Protein AF-A0A2J7ZR42-F1 (afdb_monomer_lite)

InterPro domains:
  IPR011992 EF-hand domain pair [SSF47473] (72-152)

Organism: NCBI:txid47790

pLDDT: mean 75.78, std 17.59, range [26.52, 91.75]

Foldseek 3Di:
DDDDDDDPDDDDDLCQLQNPPVPPLLVVVVDDPLLVVLCVVVVPGSVNLLVDDLVCCCPSSVDDPVSSVLSVLLSVLVVVVCQLDPDPRGQKDALVSLLVSCVVQVADPVLSVVLSVVVQVQWDADPVRGTIHGSSSSSVCSVVSVVSCVVRVGDD

Radius of gyration: 17.15 Å; chains: 1; bounding box: 33×47×44 Å

Sequence (156 aa):
MSVDLNVHGFLHPPISYRAFRCLPPVQEMAFDKLDLRSFKVHGISGVDLLDMTEDEMIVRLLLPRHKVRKLRALQRAVALFDRIATLPRQGRLSEMELRLFLASQGCGSLEVEKVVRLFRSLVRTDGKGLDFATFWDFVVSYDWIAQAFRIYSIAA

Structure (mmCIF, N/CA/C/O backbone):
data_AF-A0A2J7ZR42-F1
#
_entry.id   AF-A0A2J7ZR42-F1
#
loop_
_atom_site.group_PDB
_atom_site.id
_atom_site.type_symbol
_atom_site.label_atom_id
_atom_site.label_alt_id
_atom_site.label_comp_id
_atom_site.label_asym_id
_atom_site.label_entity_id
_atom_site.label_seq_id
_atom_site.pdbx_PDB_ins_code
_atom_site.Cartn_x
_atom_site.Cartn_y
_atom_site.Cartn_z
_atom_site.occupancy
_atom_site.B_iso_or_equiv
_atom_site.auth_seq_id
_atom_site.auth_comp_id
_atom_site.auth_asym_id
_atom_site.auth_atom_id
_atom_site.pdbx_PDB_model_num
ATOM 1 N N . MET A 1 1 ? -6.122 33.254 -14.356 1.00 30.81 1 MET A N 1
ATOM 2 C CA . MET A 1 1 ? -5.161 33.896 -13.438 1.00 30.81 1 MET A CA 1
ATOM 3 C C . MET A 1 1 ? -4.384 32.793 -12.748 1.00 30.81 1 MET A C 1
ATOM 5 O O . MET A 1 1 ? -4.936 32.123 -11.886 1.00 30.81 1 MET A O 1
ATOM 9 N N . SER A 1 2 ? -3.164 32.538 -13.221 1.00 31.50 2 SER A N 1
ATOM 10 C CA . SER A 1 2 ? -2.204 31.672 -12.534 1.00 31.50 2 SER A CA 1
ATOM 11 C C . SER A 1 2 ? -1.725 32.382 -11.278 1.00 31.50 2 SER A C 1
ATOM 13 O O . SER A 1 2 ? -1.377 33.559 -11.344 1.00 31.50 2 SER A O 1
ATOM 15 N N . VAL A 1 3 ? -1.709 31.670 -10.157 1.00 26.52 3 VAL A N 1
ATOM 16 C CA . VAL A 1 3 ? -1.008 32.108 -8.953 1.00 26.52 3 VAL A CA 1
ATOM 17 C C . VAL A 1 3 ? 0.050 31.056 -8.666 1.00 26.52 3 VAL A C 1
ATOM 19 O O . VAL A 1 3 ? -0.252 29.971 -8.173 1.00 26.52 3 VAL A O 1
ATOM 22 N N . ASP A 1 4 ? 1.282 31.388 -9.039 1.00 30.95 4 ASP A N 1
ATOM 23 C CA . ASP A 1 4 ? 2.484 30.763 -8.508 1.00 30.95 4 ASP A CA 1
ATOM 24 C C . ASP A 1 4 ? 2.595 31.137 -7.027 1.00 30.95 4 ASP A C 1
ATOM 26 O O . ASP A 1 4 ? 2.767 32.304 -6.677 1.00 30.95 4 ASP A O 1
ATOM 30 N N . LEU A 1 5 ? 2.497 30.141 -6.148 1.00 28.41 5 LEU A N 1
ATOM 31 C CA . LEU A 1 5 ? 2.897 30.259 -4.749 1.00 28.41 5 LEU A CA 1
ATOM 32 C C . LEU A 1 5 ? 4.019 29.262 -4.499 1.00 28.41 5 LEU A C 1
ATOM 34 O O . LEU A 1 5 ? 3.816 28.119 -4.095 1.00 28.41 5 LEU A O 1
ATOM 38 N N . ASN A 1 6 ? 5.224 29.741 -4.785 1.00 29.94 6 ASN A N 1
ATOM 39 C CA . ASN A 1 6 ? 6.462 29.139 -4.340 1.00 29.94 6 ASN A CA 1
ATOM 40 C C . ASN A 1 6 ? 6.669 29.572 -2.878 1.00 29.94 6 ASN A C 1
ATOM 42 O O . ASN A 1 6 ? 7.077 30.702 -2.614 1.00 29.94 6 ASN A O 1
ATOM 46 N N . VAL A 1 7 ? 6.330 28.700 -1.927 1.00 29.70 7 VAL A N 1
ATOM 47 C CA . VAL A 1 7 ? 6.645 28.886 -0.505 1.00 29.70 7 VAL A CA 1
ATOM 48 C C . VAL A 1 7 ? 7.526 27.723 -0.075 1.00 29.70 7 VAL A C 1
ATOM 50 O O . VAL A 1 7 ? 7.083 26.583 0.051 1.00 29.70 7 VAL A O 1
ATOM 53 N N . HIS A 1 8 ? 8.805 28.036 0.119 1.00 30.06 8 HIS A N 1
ATOM 54 C CA . HIS A 1 8 ? 9.759 27.184 0.807 1.00 30.06 8 HIS A CA 1
ATOM 55 C C . HIS A 1 8 ? 9.213 26.803 2.190 1.00 30.06 8 HIS A C 1
ATOM 57 O O . HIS A 1 8 ? 8.926 27.675 3.006 1.00 30.06 8 HIS A O 1
ATOM 63 N N . GLY A 1 9 ? 9.125 25.496 2.448 1.00 29.56 9 GLY A N 1
ATOM 64 C CA . GLY A 1 9 ? 8.911 24.942 3.783 1.00 29.56 9 GLY A CA 1
ATOM 65 C C . GLY A 1 9 ? 7.495 24.457 4.066 1.00 29.56 9 GLY A C 1
ATOM 66 O O . GLY A 1 9 ? 6.889 24.935 5.008 1.00 29.56 9 GLY A O 1
ATOM 67 N N . PHE A 1 10 ? 6.977 23.474 3.328 1.00 28.48 10 PHE A N 1
ATOM 68 C CA . PHE A 1 10 ? 5.829 22.694 3.793 1.00 28.48 10 PHE A CA 1
ATOM 69 C C . PHE A 1 10 ? 5.933 21.247 3.316 1.00 28.48 10 PHE A C 1
ATOM 71 O O . PHE A 1 10 ? 6.113 20.979 2.130 1.00 28.48 10 PHE A O 1
ATOM 78 N N . LEU A 1 11 ? 5.854 20.341 4.298 1.00 35.12 11 LEU A N 1
ATOM 79 C CA . LEU A 1 11 ? 5.153 19.057 4.254 1.00 35.12 11 LEU A CA 1
ATOM 80 C C . LEU A 1 11 ? 4.620 18.711 2.864 1.00 35.12 11 LEU A C 1
ATOM 82 O O . LEU A 1 11 ? 3.729 19.408 2.378 1.00 35.12 11 LEU A O 1
ATOM 86 N N . HIS A 1 12 ? 5.162 17.639 2.273 1.00 39.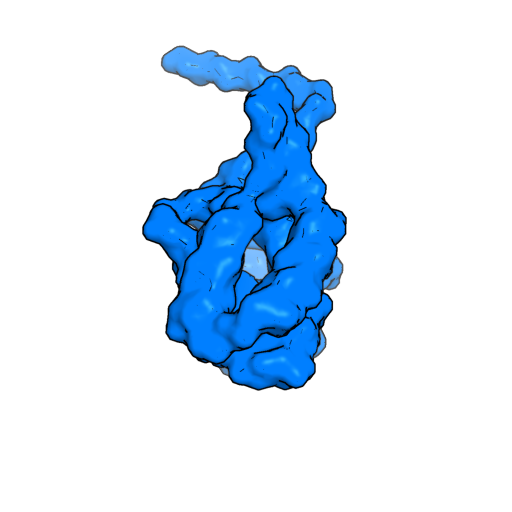12 12 HIS A N 1
ATOM 87 C CA . HIS A 1 12 ? 4.728 17.072 0.997 1.00 39.12 12 HIS A CA 1
ATOM 88 C C . HIS A 1 12 ? 3.228 17.331 0.773 1.00 39.12 12 HIS A C 1
ATOM 90 O O . HIS A 1 12 ? 2.418 16.912 1.613 1.00 39.12 12 HIS A O 1
ATOM 96 N N . PRO A 1 13 ? 2.841 18.055 -0.298 1.00 36.94 13 PRO A N 1
ATOM 97 C CA . PRO A 1 13 ? 1.432 18.291 -0.579 1.00 36.94 13 PRO A CA 1
ATOM 98 C C . PRO A 1 13 ? 0.725 16.934 -0.630 1.00 36.94 13 PRO A C 1
ATOM 100 O O . PRO A 1 13 ? 1.360 15.958 -1.031 1.00 36.94 13 PRO A O 1
ATOM 103 N N . PRO A 1 14 ? -0.552 16.824 -0.219 1.00 41.59 14 PRO A N 1
ATOM 104 C CA . PRO A 1 14 ? -1.292 15.575 -0.340 1.00 41.59 14 PRO A CA 1
ATOM 105 C C . PRO A 1 14 ? -1.318 15.194 -1.821 1.00 41.59 14 PRO A C 1
ATOM 107 O O . PRO A 1 14 ? -2.085 15.753 -2.606 1.00 41.59 14 PRO A O 1
ATOM 110 N N . ILE A 1 15 ? -0.405 14.307 -2.220 1.00 45.56 15 ILE A N 1
ATOM 111 C CA . ILE A 1 15 ? -0.253 13.884 -3.603 1.00 45.56 15 ILE A CA 1
ATOM 112 C C . ILE A 1 15 ? -1.527 13.114 -3.912 1.00 45.56 15 ILE A C 1
ATOM 114 O O . ILE A 1 15 ? -1.737 12.010 -3.417 1.00 45.56 15 ILE A O 1
ATOM 118 N N . SER A 1 16 ? -2.416 13.719 -4.699 1.00 44.69 16 SER A N 1
ATOM 119 C CA . SER A 1 16 ? -3.499 12.961 -5.308 1.00 44.69 16 SER A CA 1
ATOM 120 C C . SER A 1 16 ? -2.852 11.883 -6.169 1.00 44.69 16 SER A C 1
ATOM 122 O O . SER A 1 16 ? -2.021 12.191 -7.021 1.00 44.69 16 SER A O 1
ATOM 124 N N . TYR A 1 17 ? -3.228 10.629 -5.957 1.00 45.31 17 TYR A N 1
ATOM 125 C CA . TYR A 1 17 ? -2.691 9.467 -6.663 1.00 45.31 17 TYR A CA 1
ATOM 126 C C . TYR A 1 17 ? -2.749 9.585 -8.212 1.00 45.31 17 TYR A C 1
ATOM 128 O O .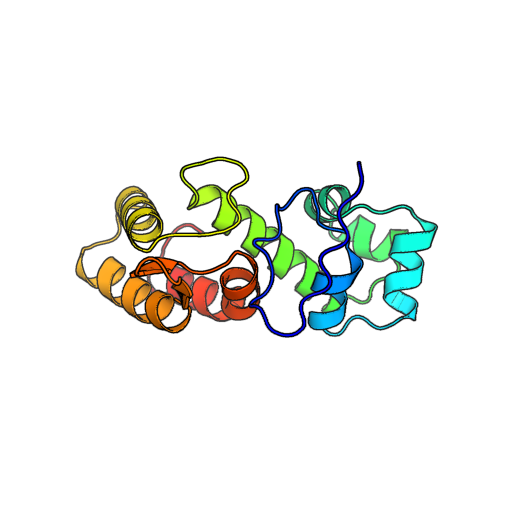 TYR A 1 17 ? -1.928 8.998 -8.904 1.00 45.31 17 TYR A O 1
ATOM 136 N N . ARG A 1 18 ? -3.641 10.413 -8.789 1.00 40.06 18 ARG A N 1
ATOM 137 C CA . ARG A 1 18 ? -3.652 10.735 -10.238 1.00 40.06 18 ARG A CA 1
ATOM 138 C C . ARG A 1 18 ? -2.588 11.744 -10.677 1.00 40.06 18 ARG A C 1
ATOM 140 O O . ARG A 1 18 ? -2.220 11.768 -11.846 1.00 40.06 18 ARG A O 1
ATOM 147 N N . ALA A 1 19 ? -2.084 12.565 -9.761 1.00 42.56 19 ALA A N 1
ATOM 148 C CA . ALA A 1 19 ? -0.939 13.442 -9.985 1.00 42.56 19 ALA A CA 1
ATOM 149 C C . ALA A 1 19 ? 0.400 12.719 -9.748 1.00 42.56 19 ALA A C 1
ATOM 151 O O . ALA A 1 19 ? 1.435 13.383 -9.653 1.00 42.56 19 ALA A O 1
ATOM 152 N N . PHE A 1 20 ? 0.404 11.376 -9.698 1.00 46.53 20 PHE A N 1
ATOM 153 C CA . PHE A 1 20 ? 1.604 10.563 -9.891 1.00 46.53 20 PHE A CA 1
ATOM 154 C C . PHE A 1 20 ? 2.198 10.858 -11.274 1.00 46.53 20 PHE A C 1
ATOM 156 O O . PHE A 1 20 ? 2.030 10.130 -12.253 1.00 46.53 20 PHE A O 1
ATOM 163 N N . ARG A 1 21 ? 2.980 11.932 -11.360 1.00 52.34 21 ARG A N 1
ATOM 164 C CA . ARG A 1 21 ? 4.154 11.886 -12.219 1.00 52.34 21 ARG A CA 1
ATOM 165 C C . ARG A 1 21 ? 5.018 10.797 -11.599 1.00 52.34 21 ARG A C 1
ATOM 167 O O . ARG A 1 21 ? 5.365 10.903 -10.434 1.00 52.34 21 ARG A O 1
ATOM 174 N N . CYS A 1 22 ? 5.343 9.747 -12.339 1.00 49.72 22 CYS A N 1
ATOM 175 C CA . CYS A 1 22 ? 6.087 8.580 -11.840 1.00 49.72 22 CYS A CA 1
ATOM 176 C C . CYS A 1 22 ? 7.450 8.940 -11.222 1.00 49.72 22 CYS A C 1
ATOM 178 O O . CYS A 1 22 ? 8.093 8.104 -10.607 1.00 49.72 22 CYS A O 1
ATOM 180 N N . LEU A 1 23 ? 7.923 10.170 -11.433 1.00 50.59 23 LEU A N 1
ATOM 181 C CA . LEU A 1 23 ? 9.297 10.576 -11.190 1.00 50.59 23 LEU A CA 1
ATOM 182 C C . LEU A 1 23 ? 9.635 10.796 -9.703 1.00 50.59 23 LEU A C 1
ATOM 184 O O . LEU A 1 23 ? 10.615 10.189 -9.279 1.00 50.59 23 LEU A O 1
ATOM 188 N N . PRO A 1 24 ? 8.886 11.577 -8.893 1.00 53.75 24 PRO A N 1
ATOM 189 C CA . PRO A 1 24 ? 9.271 11.796 -7.495 1.00 53.75 24 PRO A CA 1
ATOM 190 C C . PRO A 1 24 ? 9.212 10.520 -6.625 1.00 53.75 24 PRO A C 1
ATOM 192 O O . PRO A 1 24 ? 10.211 10.214 -5.982 1.00 53.75 24 PRO A O 1
ATOM 195 N N . PRO A 1 25 ? 8.141 9.697 -6.669 1.00 59.12 25 PRO A N 1
ATOM 196 C CA . PRO A 1 25 ? 8.042 8.476 -5.860 1.00 59.12 25 PRO A CA 1
ATOM 197 C C . PRO A 1 25 ? 9.107 7.423 -6.185 1.00 59.12 25 PRO A C 1
ATOM 199 O O . PRO A 1 25 ? 9.681 6.796 -5.303 1.00 59.12 25 PRO A O 1
ATOM 202 N N . VAL A 1 26 ? 9.391 7.211 -7.471 1.00 61.97 26 VAL A N 1
ATOM 203 C CA . VAL A 1 26 ? 10.274 6.122 -7.914 1.00 61.97 26 VAL A CA 1
ATOM 204 C C . VAL A 1 26 ? 11.749 6.483 -7.682 1.00 61.97 26 VAL A C 1
ATOM 206 O O . VAL A 1 26 ? 12.548 5.609 -7.349 1.00 61.97 26 VAL A O 1
ATOM 209 N N . GLN A 1 27 ? 12.114 7.769 -7.745 1.00 63.19 27 GLN A N 1
ATOM 210 C CA . GLN A 1 27 ? 13.452 8.246 -7.361 1.00 63.19 27 GLN A CA 1
ATOM 211 C C . GLN A 1 27 ? 13.774 7.956 -5.893 1.00 63.19 27 GLN A C 1
ATOM 213 O O . GLN A 1 27 ? 14.865 7.476 -5.584 1.00 63.19 27 GLN A O 1
ATOM 218 N N . GLU A 1 28 ? 12.811 8.170 -4.998 1.00 65.62 28 GLU A N 1
ATOM 219 C CA . GLU A 1 28 ? 12.961 7.883 -3.568 1.00 65.62 28 GLU A CA 1
ATOM 220 C C . GLU A 1 28 ? 13.071 6.374 -3.272 1.00 65.62 28 GLU A C 1
ATOM 222 O O . GLU A 1 28 ? 13.669 5.970 -2.278 1.00 65.62 28 GLU A O 1
ATOM 227 N N . MET A 1 29 ? 12.616 5.514 -4.190 1.00 69.69 29 MET A N 1
ATOM 228 C CA . MET A 1 29 ? 12.807 4.057 -4.128 1.00 69.69 29 MET A CA 1
ATOM 229 C C . MET A 1 29 ? 14.183 3.589 -4.648 1.00 69.69 29 MET A C 1
ATOM 231 O O . MET A 1 29 ? 14.405 2.384 -4.846 1.00 69.69 29 MET A O 1
ATOM 235 N N . ALA A 1 30 ? 15.121 4.523 -4.837 1.00 71.81 30 ALA A N 1
ATOM 236 C CA . ALA A 1 30 ? 16.467 4.317 -5.373 1.00 71.81 30 ALA A CA 1
ATOM 237 C C . ALA A 1 30 ? 16.489 3.806 -6.825 1.00 71.81 30 ALA A C 1
ATOM 239 O O . ALA A 1 30 ? 17.271 2.916 -7.168 1.00 71.81 30 ALA A O 1
ATOM 240 N N . PHE A 1 31 ? 15.617 4.358 -7.671 1.00 78.25 31 PHE A N 1
ATOM 241 C CA . PHE A 1 31 ? 15.726 4.217 -9.122 1.00 78.25 31 PHE A CA 1
ATOM 242 C C . PHE A 1 31 ? 16.642 5.301 -9.675 1.00 78.25 31 PHE A C 1
ATOM 244 O O . PHE A 1 31 ? 16.530 6.481 -9.333 1.00 78.25 31 PHE A O 1
ATOM 251 N N . ASP A 1 32 ? 17.556 4.890 -10.541 1.00 77.62 32 ASP A N 1
ATOM 252 C CA . ASP A 1 32 ? 18.530 5.777 -11.151 1.00 77.62 32 ASP A CA 1
ATOM 253 C C . ASP A 1 32 ? 17.963 6.455 -12.413 1.00 77.62 32 ASP A C 1
ATOM 255 O O . ASP A 1 32 ? 16.871 6.161 -12.907 1.00 77.62 32 ASP A O 1
ATOM 259 N N . LYS A 1 33 ? 18.719 7.411 -12.962 1.00 75.12 33 LYS A N 1
ATOM 260 C CA . LYS A 1 33 ? 18.303 8.150 -14.164 1.00 75.12 33 LYS A CA 1
ATOM 261 C C . LYS A 1 33 ? 18.148 7.251 -15.398 1.00 75.12 33 LYS A C 1
ATOM 263 O O . LYS A 1 33 ? 17.424 7.640 -16.315 1.00 75.12 33 LYS A O 1
ATOM 268 N N . LEU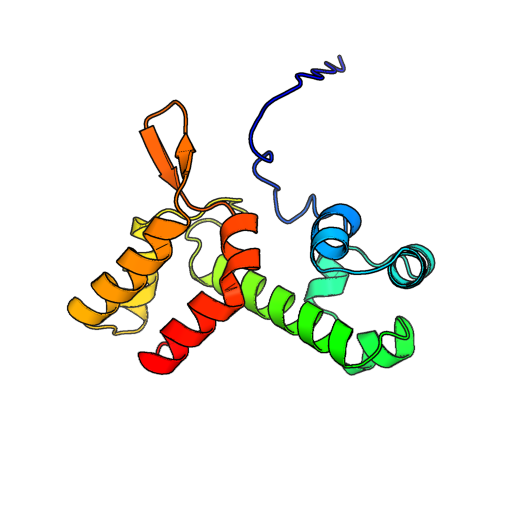 A 1 34 ? 18.832 6.104 -15.448 1.00 74.31 34 LEU A N 1
ATOM 269 C CA . LEU A 1 34 ? 18.740 5.167 -16.567 1.00 74.31 34 LEU A CA 1
ATOM 270 C C . LEU A 1 34 ? 17.431 4.387 -16.493 1.00 74.31 34 LEU A C 1
ATOM 272 O O . LEU A 1 34 ? 16.746 4.305 -17.509 1.00 74.31 34 LEU A O 1
ATOM 276 N N . ASP A 1 35 ? 17.028 3.932 -15.304 1.00 75.69 35 ASP A N 1
ATOM 277 C CA . ASP A 1 35 ? 15.727 3.289 -15.116 1.00 75.69 35 ASP A CA 1
ATOM 278 C C . ASP A 1 35 ? 14.603 4.226 -15.551 1.00 75.69 35 ASP A C 1
ATOM 280 O O . ASP A 1 35 ? 13.758 3.862 -16.363 1.00 75.69 35 ASP A O 1
ATOM 284 N N . LEU A 1 36 ? 14.631 5.471 -15.056 1.00 77.62 36 LEU A N 1
ATOM 285 C CA . LEU A 1 36 ? 13.608 6.490 -15.317 1.00 77.62 36 LEU A CA 1
ATOM 286 C C . LEU A 1 36 ? 13.520 6.878 -16.799 1.00 77.62 36 LEU A C 1
ATOM 288 O O . LEU A 1 36 ? 12.472 7.342 -17.260 1.00 77.62 36 LEU A O 1
ATOM 292 N N . ARG A 1 37 ? 14.600 6.671 -17.563 1.00 79.56 37 ARG A N 1
ATOM 293 C CA . ARG A 1 37 ? 14.606 6.881 -19.013 1.00 79.56 37 ARG A CA 1
ATOM 294 C C . ARG A 1 37 ? 13.664 5.904 -19.705 1.00 79.56 37 ARG A C 1
ATOM 296 O O . ARG A 1 37 ? 12.922 6.344 -20.578 1.00 79.56 37 ARG A O 1
ATOM 303 N N . SER A 1 38 ? 13.642 4.637 -19.295 1.00 78.69 38 SER A N 1
ATOM 304 C CA . SER A 1 38 ? 12.750 3.615 -19.856 1.00 78.69 38 SER A CA 1
ATOM 305 C C . SER A 1 38 ? 11.281 3.994 -19.659 1.00 78.69 38 SER A C 1
ATOM 307 O O . SER A 1 38 ? 10.505 3.971 -20.611 1.00 78.69 38 SER A O 1
ATOM 309 N N . PHE A 1 39 ? 10.908 4.465 -18.462 1.00 80.62 39 PHE A N 1
ATOM 310 C CA . PHE A 1 39 ? 9.548 4.958 -18.195 1.00 80.62 39 PHE A CA 1
ATOM 311 C C . PHE A 1 39 ? 9.173 6.121 -19.117 1.00 80.62 39 PHE A C 1
ATOM 313 O O . PHE A 1 39 ? 8.077 6.143 -19.672 1.00 80.62 39 PHE A O 1
ATOM 320 N N . LYS A 1 40 ? 10.097 7.070 -19.321 1.00 78.50 40 LYS A N 1
ATOM 321 C CA . LYS A 1 40 ? 9.866 8.234 -20.186 1.00 78.50 40 LYS A CA 1
ATOM 322 C C . LYS A 1 40 ? 9.755 7.851 -21.663 1.00 78.50 40 LYS A C 1
ATOM 324 O O . LYS A 1 40 ? 8.883 8.370 -22.349 1.00 78.50 40 LYS A O 1
ATOM 329 N N . VAL A 1 41 ? 10.626 6.964 -22.145 1.00 83.81 41 VAL A N 1
ATOM 330 C CA . VAL A 1 41 ? 10.636 6.492 -23.542 1.00 83.81 41 VAL A CA 1
ATOM 331 C C . VAL A 1 41 ? 9.353 5.734 -23.870 1.00 83.81 41 VAL A C 1
ATOM 333 O O . VAL A 1 41 ? 8.779 5.943 -24.933 1.00 83.81 41 VAL A O 1
ATOM 336 N N . HIS A 1 42 ? 8.874 4.901 -22.946 1.00 79.94 42 HIS A N 1
ATOM 337 C CA . HIS A 1 42 ? 7.655 4.119 -23.141 1.00 79.94 42 HIS A CA 1
ATOM 338 C C . HIS A 1 42 ? 6.371 4.849 -22.731 1.00 79.94 42 HIS A C 1
ATOM 340 O O . HIS A 1 42 ? 5.300 4.252 -22.820 1.00 79.94 42 HIS A O 1
ATOM 346 N N . GLY A 1 43 ? 6.468 6.115 -22.307 1.00 79.56 43 GLY A N 1
ATOM 347 C CA . GLY A 1 43 ? 5.318 6.935 -21.925 1.00 79.56 43 GLY A CA 1
ATOM 348 C C . GLY A 1 43 ? 4.530 6.385 -20.734 1.00 79.56 43 GLY A C 1
ATOM 349 O O . GLY A 1 43 ? 3.333 6.625 -20.655 1.00 79.56 43 GLY A O 1
ATOM 350 N N . ILE A 1 44 ? 5.178 5.640 -19.833 1.00 79.69 44 ILE A N 1
ATOM 351 C CA . ILE A 1 44 ? 4.506 4.964 -18.717 1.00 79.69 44 ILE A CA 1
ATOM 352 C C . ILE A 1 44 ? 4.082 5.991 -17.672 1.00 79.69 44 ILE A C 1
ATOM 354 O O . ILE A 1 44 ? 4.931 6.628 -17.037 1.00 79.69 44 ILE A O 1
ATOM 358 N N . SER A 1 45 ? 2.772 6.141 -17.485 1.00 74.81 45 SER A N 1
ATOM 359 C CA . SER A 1 45 ? 2.193 6.932 -16.404 1.00 74.81 45 SER A CA 1
ATOM 360 C C . SER A 1 45 ? 2.171 6.155 -15.085 1.00 74.81 45 SER A C 1
ATOM 362 O O . SER A 1 45 ? 2.427 4.951 -15.035 1.00 74.81 45 SER A O 1
ATOM 364 N N . GLY A 1 46 ? 1.876 6.853 -13.984 1.00 72.50 46 GLY A N 1
ATOM 365 C CA . GLY A 1 46 ? 1.829 6.224 -12.668 1.00 72.50 46 GLY A CA 1
ATOM 366 C C . GLY A 1 46 ? 0.707 5.202 -12.573 1.00 72.50 46 GLY A C 1
ATOM 367 O O . GLY A 1 46 ? 0.870 4.205 -11.892 1.00 72.50 46 GLY A O 1
ATOM 368 N N . VAL A 1 47 ? -0.391 5.422 -13.300 1.00 74.19 47 VAL A N 1
ATOM 369 C CA . VAL A 1 47 ? -1.518 4.486 -13.379 1.00 74.19 47 VAL A CA 1
ATOM 370 C C . VAL A 1 47 ? -1.122 3.251 -14.184 1.00 74.19 47 VAL A C 1
ATOM 372 O O . VAL A 1 47 ? -1.304 2.143 -13.698 1.00 74.19 47 VAL A O 1
ATOM 375 N N . ASP A 1 48 ? -0.471 3.432 -15.338 1.00 79.00 48 ASP A N 1
ATOM 376 C CA . ASP A 1 48 ? 0.012 2.303 -16.149 1.00 79.00 48 ASP A CA 1
ATOM 377 C C . ASP A 1 48 ? 0.978 1.421 -15.352 1.00 79.00 48 ASP A C 1
ATOM 379 O O . ASP A 1 48 ? 0.972 0.201 -15.472 1.00 79.00 48 ASP A O 1
ATOM 383 N N . LEU A 1 49 ? 1.801 2.038 -14.499 1.00 82.38 49 LEU A N 1
ATOM 384 C CA . LEU A 1 49 ? 2.711 1.326 -13.610 1.00 82.38 49 LEU A CA 1
ATOM 385 C C . LEU A 1 49 ? 1.980 0.481 -12.560 1.00 82.38 49 LEU A C 1
ATOM 387 O O . LEU A 1 49 ? 2.536 -0.527 -12.132 1.00 82.38 49 LEU A O 1
ATOM 391 N N . LEU A 1 50 ? 0.775 0.865 -12.130 1.00 82.19 50 LEU A N 1
ATOM 392 C CA . LEU A 1 50 ? -0.007 0.094 -11.158 1.00 82.19 50 LEU A CA 1
ATOM 393 C C . LEU A 1 50 ? -0.618 -1.168 -11.768 1.00 82.19 50 LEU A C 1
ATOM 395 O O . LEU A 1 50 ? -0.693 -2.185 -11.082 1.00 82.19 50 LEU A O 1
ATOM 399 N N . ASP A 1 51 ? -0.961 -1.111 -13.052 1.00 84.69 51 ASP A N 1
ATOM 400 C CA . ASP A 1 51 ? -1.579 -2.221 -13.783 1.00 84.69 51 ASP A CA 1
ATOM 401 C C . ASP A 1 51 ? -0.550 -3.129 -14.480 1.00 84.69 51 ASP A C 1
ATOM 403 O O . ASP A 1 51 ? -0.873 -4.238 -14.905 1.00 84.69 51 ASP A O 1
ATOM 407 N N . MET A 1 52 ? 0.707 -2.686 -14.573 1.00 88.62 52 MET A N 1
ATOM 408 C CA . MET A 1 52 ? 1.768 -3.417 -15.262 1.00 88.62 52 MET A CA 1
ATOM 409 C C . MET A 1 52 ? 2.120 -4.737 -14.568 1.00 88.62 52 MET A C 1
ATOM 411 O O . MET A 1 52 ? 2.323 -4.807 -13.348 1.00 88.62 52 MET A O 1
ATOM 415 N N . THR A 1 53 ? 2.266 -5.788 -15.368 1.00 90.56 53 THR A N 1
ATOM 416 C CA . THR A 1 53 ? 2.701 -7.112 -14.913 1.00 90.56 53 THR A CA 1
ATOM 417 C C . THR A 1 53 ? 4.213 -7.173 -14.679 1.00 90.56 53 THR A C 1
ATOM 419 O O . THR A 1 53 ? 4.983 -6.349 -15.174 1.00 90.56 53 THR A O 1
ATOM 422 N N . GLU A 1 54 ? 4.670 -8.177 -13.924 1.00 91.00 54 GLU A N 1
ATOM 423 C CA . GLU A 1 54 ? 6.104 -8.409 -13.696 1.00 91.00 54 GLU A CA 1
ATOM 424 C C . GLU A 1 54 ? 6.861 -8.650 -15.012 1.00 91.00 54 GLU A C 1
ATOM 426 O O . GLU A 1 54 ? 7.927 -8.066 -15.215 1.00 91.00 54 GLU A O 1
ATOM 431 N N . ASP A 1 55 ? 6.280 -9.417 -15.935 1.00 90.69 55 ASP A N 1
ATOM 432 C CA . ASP A 1 55 ? 6.888 -9.686 -17.239 1.00 90.69 55 ASP A CA 1
ATOM 433 C C . ASP A 1 55 ? 7.005 -8.416 -18.086 1.00 90.69 55 ASP A C 1
ATOM 435 O O . ASP A 1 55 ? 8.046 -8.176 -18.695 1.00 90.69 55 ASP A O 1
ATOM 439 N N . GLU A 1 56 ? 5.995 -7.544 -18.075 1.00 89.62 56 GLU A N 1
ATOM 440 C CA . GLU A 1 56 ? 6.076 -6.252 -18.759 1.00 89.62 56 GLU A CA 1
ATOM 441 C C . GLU A 1 56 ? 7.149 -5.347 -18.144 1.00 89.62 56 GLU A C 1
ATOM 443 O O . GLU A 1 56 ? 7.914 -4.720 -18.878 1.00 89.62 56 GLU A O 1
ATOM 448 N N . MET A 1 57 ? 7.286 -5.313 -16.816 1.00 90.12 57 MET A N 1
ATOM 449 C CA . MET A 1 57 ? 8.359 -4.545 -16.172 1.00 90.12 57 MET A CA 1
ATOM 450 C C . MET A 1 57 ? 9.753 -5.058 -16.567 1.00 90.12 57 MET A C 1
ATOM 452 O O . MET A 1 57 ? 10.678 -4.264 -16.755 1.00 90.12 57 MET A O 1
ATOM 456 N N . ILE A 1 58 ? 9.919 -6.374 -16.716 1.00 89.06 58 ILE A N 1
ATOM 457 C CA . ILE A 1 58 ? 11.197 -6.985 -17.103 1.00 89.06 58 ILE A CA 1
ATOM 458 C C . ILE A 1 58 ? 11.472 -6.778 -18.593 1.00 89.06 58 ILE A C 1
ATOM 460 O O . ILE A 1 58 ? 12.565 -6.362 -18.961 1.00 89.06 58 ILE A O 1
ATOM 464 N N . VAL A 1 59 ? 10.505 -7.070 -19.460 1.00 88.06 59 VAL A N 1
ATOM 465 C CA . VAL A 1 59 ? 10.710 -7.113 -20.914 1.00 88.06 59 VAL A CA 1
ATOM 466 C C . VAL A 1 59 ? 10.613 -5.724 -21.534 1.00 88.06 59 VAL A C 1
ATOM 468 O O . VAL A 1 59 ? 11.441 -5.360 -22.366 1.00 88.06 59 VAL A O 1
ATOM 471 N N . ARG A 1 60 ? 9.620 -4.926 -21.129 1.00 86.50 60 ARG A N 1
ATOM 472 C CA . ARG A 1 60 ? 9.344 -3.614 -21.729 1.00 86.50 60 ARG A CA 1
ATOM 473 C C . ARG A 1 60 ? 10.157 -2.501 -21.085 1.00 86.50 60 ARG A C 1
ATOM 475 O O . ARG A 1 60 ? 10.584 -1.594 -21.786 1.00 86.50 60 ARG A O 1
ATOM 482 N N . LEU A 1 61 ? 10.377 -2.553 -19.770 1.00 85.25 61 LEU A N 1
ATOM 483 C CA . LEU A 1 61 ? 11.160 -1.531 -19.059 1.00 85.25 61 LEU A CA 1
ATOM 484 C C . LEU A 1 61 ? 12.609 -1.943 -18.795 1.00 85.25 61 LEU A C 1
ATOM 486 O O . LEU A 1 61 ? 13.390 -1.109 -18.330 1.00 85.25 61 LEU A O 1
ATOM 490 N N . LEU A 1 62 ? 12.972 -3.190 -19.125 1.00 88.31 62 LEU A N 1
ATOM 491 C CA . LEU A 1 62 ? 14.311 -3.754 -18.922 1.00 88.31 62 LEU A CA 1
ATOM 492 C C . LEU A 1 62 ? 14.772 -3.647 -17.463 1.00 88.31 62 LEU A C 1
ATOM 494 O O . LEU A 1 62 ? 15.961 -3.494 -17.177 1.00 88.31 62 LEU A O 1
ATOM 498 N N . LEU A 1 63 ? 13.823 -3.714 -16.524 1.00 87.62 63 LEU A N 1
ATOM 499 C CA . LEU A 1 63 ? 14.129 -3.564 -15.111 1.00 87.62 63 LEU A CA 1
ATOM 500 C C . LEU A 1 63 ? 14.702 -4.865 -14.539 1.00 87.62 63 LEU A C 1
ATOM 502 O O . LEU A 1 63 ? 14.145 -5.947 -14.742 1.00 87.62 63 LEU A O 1
ATOM 506 N N . PRO A 1 64 ? 15.780 -4.789 -13.742 1.00 89.12 64 PRO A N 1
ATOM 507 C CA . PRO A 1 64 ? 16.291 -5.951 -13.039 1.00 89.12 64 PRO A CA 1
ATOM 508 C C . PRO A 1 64 ? 15.304 -6.405 -11.953 1.00 89.12 64 PRO A C 1
ATOM 510 O O . PRO A 1 64 ? 14.634 -5.592 -11.311 1.00 89.12 64 PRO A O 1
ATOM 513 N N . ARG A 1 65 ? 15.277 -7.715 -11.669 1.00 88.94 65 ARG A N 1
ATOM 514 C CA . ARG A 1 65 ? 14.322 -8.350 -10.732 1.00 88.94 65 ARG A CA 1
ATOM 515 C C . ARG A 1 65 ? 14.211 -7.661 -9.367 1.00 88.94 65 ARG A C 1
ATOM 517 O O . ARG A 1 65 ? 13.130 -7.602 -8.794 1.00 88.94 65 ARG A O 1
ATOM 524 N N . HIS A 1 66 ? 15.304 -7.125 -8.825 1.00 86.94 66 HIS A N 1
ATOM 525 C CA . HIS A 1 66 ? 15.268 -6.429 -7.535 1.00 86.94 66 HIS A CA 1
ATOM 526 C C . HIS A 1 66 ? 14.502 -5.092 -7.593 1.00 86.94 66 HIS A C 1
ATOM 528 O O . HIS A 1 66 ? 13.845 -4.740 -6.617 1.00 86.94 66 HIS A O 1
ATOM 534 N N . LYS A 1 67 ? 14.523 -4.374 -8.728 1.00 86.38 67 LYS A N 1
ATOM 535 C CA . LYS A 1 67 ? 13.720 -3.155 -8.951 1.00 86.38 67 LYS A CA 1
ATOM 536 C C . LYS A 1 67 ? 12.258 -3.505 -9.225 1.00 86.38 67 LYS A C 1
ATOM 538 O O . LYS A 1 67 ? 11.366 -2.858 -8.686 1.00 86.38 67 LYS A O 1
ATOM 543 N N . VAL A 1 68 ? 12.010 -4.595 -9.948 1.00 90.12 68 VAL A N 1
ATOM 544 C CA . VAL A 1 68 ? 10.652 -5.128 -10.148 1.00 90.12 68 VAL A CA 1
ATOM 545 C C . VAL A 1 68 ? 9.997 -5.485 -8.812 1.00 90.12 68 VAL A C 1
ATOM 547 O O . VAL A 1 68 ? 8.877 -5.063 -8.546 1.00 90.12 68 VAL A O 1
ATOM 550 N N . ARG A 1 69 ? 10.715 -6.155 -7.899 1.00 87.81 69 ARG A N 1
ATOM 551 C CA . ARG A 1 69 ? 10.210 -6.443 -6.542 1.00 87.81 69 ARG A CA 1
ATOM 552 C C . ARG A 1 69 ? 9.797 -5.185 -5.776 1.00 87.81 69 ARG A C 1
ATOM 554 O O . ARG A 1 69 ? 8.769 -5.216 -5.102 1.00 87.81 69 ARG A O 1
ATOM 561 N N . LYS A 1 70 ? 10.560 -4.092 -5.901 1.00 85.38 70 LYS A N 1
ATOM 562 C CA . LYS A 1 70 ? 10.218 -2.792 -5.303 1.00 85.38 70 LYS A CA 1
ATOM 563 C C . LYS A 1 70 ? 8.924 -2.231 -5.894 1.00 85.38 70 LYS A C 1
ATOM 565 O O . LYS A 1 70 ? 8.037 -1.854 -5.139 1.00 85.38 70 LYS A O 1
ATOM 570 N N . LEU A 1 71 ? 8.766 -2.248 -7.218 1.00 86.69 71 LEU A N 1
ATOM 571 C CA . LEU A 1 71 ? 7.528 -1.802 -7.874 1.00 86.69 71 LEU A CA 1
ATOM 572 C C . LEU A 1 71 ? 6.324 -2.659 -7.493 1.00 86.69 71 LEU A C 1
ATOM 574 O O . LEU A 1 71 ? 5.253 -2.130 -7.231 1.00 86.69 71 LEU A O 1
ATOM 578 N N . ARG A 1 72 ? 6.503 -3.977 -7.380 1.00 89.12 72 ARG A N 1
ATOM 579 C CA . ARG A 1 72 ? 5.451 -4.876 -6.892 1.00 89.12 72 ARG A CA 1
ATOM 580 C C . ARG A 1 72 ? 5.075 -4.566 -5.442 1.00 89.12 72 ARG A C 1
ATOM 582 O O . ARG A 1 72 ? 3.904 -4.657 -5.091 1.00 89.12 72 ARG A O 1
ATOM 589 N N . ALA A 1 73 ? 6.039 -4.204 -4.595 1.00 85.69 73 ALA A N 1
ATOM 590 C CA . ALA A 1 73 ? 5.749 -3.745 -3.237 1.00 85.69 73 ALA A CA 1
ATOM 591 C C . ALA A 1 73 ? 4.953 -2.432 -3.250 1.00 85.69 73 ALA A C 1
ATOM 593 O O . ALA A 1 73 ? 3.941 -2.351 -2.564 1.00 85.69 73 ALA A O 1
ATOM 594 N N . LEU A 1 74 ? 5.328 -1.471 -4.101 1.00 86.06 74 LEU A N 1
ATOM 595 C CA . LEU A 1 74 ? 4.570 -0.234 -4.311 1.00 86.06 74 LEU A CA 1
ATOM 596 C C . LEU A 1 74 ? 3.133 -0.507 -4.782 1.00 86.06 74 LEU A C 1
ATOM 598 O O . LEU A 1 74 ? 2.199 0.035 -4.205 1.00 86.06 74 LEU A O 1
ATOM 602 N N . GLN A 1 75 ? 2.942 -1.371 -5.783 1.00 87.62 75 GLN A N 1
ATOM 603 C CA . GLN A 1 75 ? 1.615 -1.757 -6.280 1.00 87.62 75 GLN A CA 1
ATOM 604 C C . GLN A 1 75 ? 0.739 -2.336 -5.164 1.00 87.62 75 GLN A C 1
ATOM 606 O O . GLN A 1 75 ? -0.416 -1.947 -5.014 1.00 87.62 75 GLN A O 1
ATOM 611 N N . ARG A 1 76 ? 1.295 -3.235 -4.341 1.00 88.62 76 ARG A N 1
ATOM 612 C CA . ARG A 1 76 ? 0.562 -3.798 -3.199 1.00 88.62 76 ARG A CA 1
ATOM 613 C C . ARG A 1 76 ? 0.284 -2.760 -2.113 1.00 88.62 76 ARG A C 1
ATOM 615 O O . ARG A 1 76 ? -0.786 -2.798 -1.518 1.00 88.62 76 ARG A O 1
ATOM 622 N N . ALA A 1 77 ? 1.214 -1.839 -1.866 1.00 87.31 77 ALA A N 1
ATOM 623 C CA . ALA A 1 77 ? 1.013 -0.739 -0.929 1.00 87.31 77 ALA A CA 1
ATOM 624 C C . ALA A 1 77 ? -0.148 0.157 -1.367 1.00 87.31 77 ALA A C 1
ATOM 626 O O . ALA A 1 77 ? -1.007 0.478 -0.556 1.00 87.31 77 ALA A O 1
ATOM 627 N N . VAL A 1 78 ? -0.204 0.501 -2.655 1.00 86.06 78 VAL A N 1
ATOM 628 C CA . VAL A 1 78 ? -1.285 1.302 -3.242 1.00 86.06 78 VAL A CA 1
ATOM 629 C C . VAL A 1 78 ? -2.619 0.568 -3.142 1.00 86.06 78 VAL A C 1
ATOM 631 O O . VAL A 1 78 ? -3.581 1.133 -2.635 1.00 86.06 78 VAL A O 1
ATOM 634 N N . ALA A 1 79 ? -2.662 -0.708 -3.533 1.00 85.88 79 ALA A N 1
ATOM 635 C CA . ALA A 1 79 ? -3.879 -1.510 -3.444 1.00 85.88 79 ALA A CA 1
ATOM 636 C C . ALA A 1 79 ? -4.400 -1.617 -2.001 1.00 85.88 79 ALA A C 1
ATOM 638 O O . ALA A 1 79 ? -5.599 -1.491 -1.763 1.00 85.88 79 ALA A O 1
ATOM 639 N N . LEU A 1 80 ? -3.507 -1.812 -1.025 1.00 88.50 80 LEU A N 1
ATOM 640 C CA . LEU A 1 80 ? -3.893 -1.856 0.383 1.00 88.50 80 LEU A CA 1
ATOM 641 C C . LEU A 1 80 ? -4.359 -0.485 0.888 1.00 88.50 80 LEU A C 1
ATOM 643 O O . LEU A 1 80 ? -5.363 -0.403 1.590 1.00 88.50 80 LEU A O 1
ATOM 647 N N . PHE A 1 81 ? -3.659 0.588 0.518 1.00 88.06 81 PHE A N 1
ATOM 648 C CA . PHE A 1 81 ? -4.050 1.950 0.867 1.00 88.06 81 PHE A CA 1
ATOM 649 C C . PHE A 1 81 ? -5.473 2.253 0.379 1.00 88.06 81 PHE A C 1
ATOM 651 O O . PHE A 1 81 ? -6.305 2.709 1.162 1.00 88.06 81 PHE A O 1
ATOM 658 N N . ASP A 1 82 ? -5.770 1.923 -0.879 1.00 85.38 82 ASP A N 1
ATOM 659 C CA . ASP A 1 82 ? -7.089 2.124 -1.482 1.00 85.38 82 ASP A CA 1
ATOM 660 C C . ASP A 1 82 ? -8.176 1.252 -0.834 1.00 85.38 82 ASP A C 1
ATOM 662 O O . ASP A 1 82 ? -9.328 1.671 -0.760 1.00 85.38 82 ASP A O 1
ATOM 666 N N . ARG A 1 83 ? -7.830 0.062 -0.324 1.00 87.38 83 ARG A N 1
ATOM 667 C CA . ARG A 1 83 ? -8.762 -0.794 0.433 1.00 87.38 83 ARG A CA 1
ATOM 668 C C . ARG A 1 83 ? -9.087 -0.255 1.825 1.00 87.38 83 ARG A C 1
ATOM 670 O O . ARG A 1 83 ? -10.181 -0.511 2.323 1.00 87.38 83 ARG A O 1
ATOM 677 N N . ILE A 1 84 ? -8.138 0.420 2.473 1.00 89.81 84 ILE A N 1
ATOM 678 C CA . ILE A 1 84 ? -8.345 1.031 3.795 1.00 89.81 84 ILE A CA 1
ATOM 679 C C . ILE A 1 84 ? -9.110 2.350 3.650 1.00 89.81 84 ILE A C 1
ATOM 681 O O . ILE A 1 84 ? -9.938 2.690 4.495 1.00 89.81 84 ILE A O 1
ATOM 685 N N . ALA A 1 85 ? -8.820 3.100 2.590 1.00 87.38 85 ALA A N 1
ATOM 686 C CA . ALA A 1 85 ? -9.419 4.393 2.333 1.00 87.38 85 ALA A CA 1
ATOM 687 C C . ALA A 1 85 ? -10.941 4.299 2.161 1.00 87.38 85 ALA A C 1
ATOM 689 O O . ALA A 1 85 ? -11.445 3.541 1.335 1.00 87.38 85 ALA A O 1
ATOM 690 N N . THR A 1 86 ? -11.687 5.114 2.909 1.00 81.62 86 THR A N 1
ATOM 691 C CA . THR A 1 86 ? -13.155 5.148 2.783 1.00 81.62 86 THR A CA 1
ATOM 692 C C . THR A 1 86 ? -13.613 5.949 1.573 1.00 81.62 86 THR A C 1
ATOM 694 O O . THR A 1 86 ? -14.635 5.633 0.962 1.00 81.62 86 THR A O 1
ATOM 697 N N . LEU A 1 87 ? -12.852 6.982 1.208 1.00 76.25 87 LEU A N 1
ATOM 698 C CA . LEU A 1 87 ? -13.100 7.775 0.018 1.00 76.25 87 LEU A CA 1
ATOM 699 C C . LEU A 1 87 ? -12.140 7.362 -1.091 1.00 76.25 87 LEU A C 1
ATOM 701 O O . LEU A 1 87 ? -10.926 7.299 -0.866 1.00 76.25 87 LEU A O 1
ATOM 705 N N . PRO A 1 88 ? -12.640 7.170 -2.324 1.00 67.88 88 PRO A N 1
ATOM 706 C CA . PRO A 1 88 ? -11.744 6.988 -3.442 1.00 67.88 88 PRO A CA 1
ATOM 707 C C . PRO A 1 88 ? -10.882 8.247 -3.549 1.00 67.88 88 PRO A C 1
ATOM 709 O O . PRO A 1 88 ? -11.383 9.364 -3.399 1.00 67.88 88 PRO A O 1
ATOM 712 N N . ARG A 1 89 ? -9.607 8.078 -3.909 1.00 64.75 89 ARG A N 1
ATOM 713 C CA . ARG A 1 89 ? -8.712 9.184 -4.304 1.00 64.75 89 ARG A CA 1
ATOM 714 C C . ARG A 1 89 ? -8.171 10.054 -3.173 1.00 64.75 89 ARG A C 1
ATOM 716 O O . ARG A 1 89 ? -7.549 11.080 -3.471 1.00 64.75 89 ARG A O 1
ATOM 723 N N . GLN A 1 90 ? -8.387 9.694 -1.913 1.00 74.94 90 GLN A N 1
ATOM 724 C CA . GLN A 1 90 ? -7.845 10.474 -0.806 1.00 74.94 90 GLN A CA 1
ATOM 725 C C . GLN A 1 90 ? -6.329 10.282 -0.671 1.00 74.94 90 GLN A C 1
ATOM 727 O O . GLN A 1 90 ? -5.810 9.188 -0.829 1.00 74.94 90 GLN A O 1
ATOM 732 N N . GLY A 1 91 ? -5.597 11.361 -0.393 1.00 78.69 91 GLY A N 1
ATOM 733 C CA . GLY A 1 91 ? -4.134 11.317 -0.225 1.00 78.69 91 GLY A CA 1
ATOM 734 C C . GLY A 1 91 ? -3.679 11.063 1.215 1.00 78.69 91 GLY A C 1
ATOM 735 O O . GLY A 1 91 ? -2.502 11.255 1.529 1.00 78.69 91 GLY A O 1
ATOM 736 N N . ARG A 1 92 ? -4.615 10.741 2.114 1.00 86.81 92 ARG A N 1
ATOM 737 C CA . ARG A 1 92 ? -4.408 10.632 3.561 1.00 86.81 92 ARG A CA 1
ATOM 738 C C . ARG A 1 92 ? -5.251 9.490 4.115 1.00 86.81 92 ARG A C 1
ATOM 740 O O . ARG A 1 92 ? -6.340 9.256 3.606 1.00 86.81 92 ARG A O 1
ATOM 747 N N . LEU A 1 93 ? -4.750 8.839 5.157 1.00 88.12 93 LEU A N 1
ATOM 748 C CA . LEU A 1 93 ? -5.473 7.846 5.942 1.00 88.12 93 LEU A CA 1
ATOM 749 C C . LEU A 1 93 ? -5.560 8.304 7.388 1.00 88.12 93 LEU A C 1
ATOM 751 O O . LEU A 1 93 ? -4.549 8.670 7.993 1.00 88.12 93 LEU A O 1
ATOM 755 N N . SER A 1 94 ? -6.763 8.251 7.941 1.00 89.00 94 SER A N 1
ATOM 756 C CA . SER A 1 94 ? -6.982 8.448 9.370 1.00 89.00 94 SER A CA 1
ATOM 757 C C . SER A 1 94 ? -6.842 7.133 10.139 1.00 89.00 94 SER A C 1
ATOM 759 O O . SER A 1 94 ? -7.047 6.039 9.607 1.00 89.00 94 SER A O 1
ATOM 761 N N . GLU A 1 95 ? -6.549 7.232 11.437 1.00 89.38 95 GLU A N 1
ATOM 762 C CA . GLU A 1 95 ? -6.547 6.064 12.325 1.00 89.38 95 GLU A CA 1
ATOM 763 C C . GLU A 1 95 ? -7.913 5.357 12.348 1.00 89.38 95 GLU A C 1
ATOM 765 O O . GLU A 1 95 ? -7.976 4.130 12.435 1.00 89.38 95 GLU A O 1
ATOM 770 N N . MET A 1 96 ? -9.010 6.119 12.266 1.00 90.06 96 MET A N 1
ATOM 771 C CA . MET A 1 96 ? -10.364 5.565 12.286 1.00 90.06 96 MET A CA 1
ATOM 772 C C . MET A 1 96 ? -10.608 4.638 11.092 1.00 90.06 96 MET A C 1
ATOM 774 O O . MET A 1 96 ? -11.137 3.545 11.266 1.00 90.06 96 MET A O 1
ATOM 778 N N . GLU A 1 97 ? -10.179 5.032 9.895 1.00 91.62 97 GLU A N 1
ATOM 779 C CA . GLU A 1 97 ? -10.323 4.206 8.691 1.00 91.62 97 GLU A CA 1
ATOM 780 C C . GLU A 1 97 ? -9.537 2.905 8.800 1.00 91.62 97 GLU A C 1
ATOM 782 O O . GLU A 1 97 ? -10.070 1.837 8.505 1.00 91.62 97 GLU A O 1
ATOM 787 N N . LEU A 1 98 ? -8.310 2.970 9.324 1.00 90.06 98 LEU A N 1
ATOM 788 C CA . LEU A 1 98 ? -7.526 1.771 9.599 1.00 90.06 98 LEU A CA 1
ATOM 789 C C . LEU A 1 98 ? -8.237 0.853 10.602 1.00 90.06 98 LEU A C 1
ATOM 791 O O . LEU A 1 98 ? -8.319 -0.351 10.377 1.00 90.06 98 LEU A O 1
ATOM 795 N N . ARG A 1 99 ? -8.787 1.400 11.692 1.00 91.50 99 ARG A N 1
ATOM 796 C CA . ARG A 1 99 ? -9.542 0.613 12.684 1.00 91.50 99 ARG A CA 1
ATOM 797 C C . ARG A 1 99 ? -10.761 -0.067 12.068 1.00 91.50 9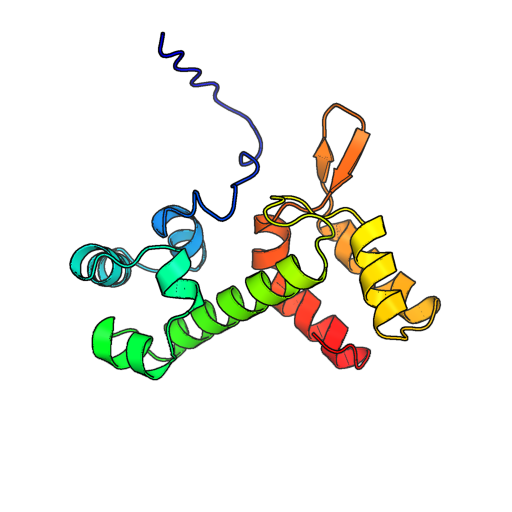9 ARG A C 1
ATOM 799 O O . ARG A 1 99 ? -10.973 -1.251 12.321 1.00 91.50 99 ARG A O 1
ATOM 806 N N . LEU A 1 100 ? -11.538 0.661 11.267 1.00 91.25 100 LEU A N 1
ATOM 807 C CA . LEU A 1 100 ? -12.715 0.127 10.579 1.00 91.25 100 LEU A CA 1
ATOM 808 C C . LEU A 1 100 ? -12.328 -0.977 9.593 1.00 91.25 100 LEU A C 1
ATOM 810 O O . LEU A 1 100 ? -12.959 -2.034 9.580 1.00 91.25 100 LEU A O 1
ATOM 814 N N . PHE A 1 101 ? -11.253 -0.771 8.830 1.00 91.75 101 PHE A N 1
ATOM 815 C CA . PHE A 1 101 ? -10.711 -1.793 7.944 1.00 91.75 101 PHE A CA 1
ATOM 816 C C . PHE A 1 101 ? -10.319 -3.053 8.725 1.00 91.75 101 PHE A C 1
ATOM 818 O O . PHE A 1 101 ? -10.804 -4.133 8.406 1.00 91.75 101 PHE A O 1
ATOM 825 N N . LEU A 1 102 ? -9.517 -2.937 9.786 1.00 90.69 102 LEU A N 1
ATOM 826 C CA . LEU A 1 102 ? -9.072 -4.090 10.580 1.00 90.69 102 LEU A CA 1
ATOM 827 C C . LEU A 1 102 ? -10.252 -4.836 11.226 1.00 90.69 102 LEU A C 1
ATOM 829 O O . LEU A 1 102 ? -10.303 -6.065 11.190 1.00 90.69 102 LEU A O 1
ATOM 833 N N . ALA A 1 103 ? -11.240 -4.106 11.749 1.00 89.12 103 ALA A N 1
ATOM 834 C CA . ALA A 1 103 ? -12.468 -4.698 12.272 1.00 89.12 103 ALA A CA 1
ATOM 835 C C . ALA A 1 103 ? -13.248 -5.457 11.182 1.00 89.12 103 ALA A C 1
ATOM 837 O O . ALA A 1 103 ? -13.738 -6.556 11.436 1.00 89.12 103 ALA A O 1
ATOM 838 N N . SER A 1 104 ? -13.305 -4.928 9.951 1.00 89.56 104 SER A N 1
ATOM 839 C CA . SER A 1 104 ? -13.941 -5.610 8.811 1.00 89.56 104 SER A CA 1
ATOM 840 C C . SER A 1 104 ? -13.235 -6.912 8.412 1.00 89.56 104 SER A C 1
ATOM 842 O O . SER A 1 104 ? -13.872 -7.810 7.870 1.00 89.56 104 SER A O 1
ATOM 844 N N . GLN A 1 105 ? -11.937 -7.036 8.712 1.00 88.81 105 GLN A N 1
ATOM 845 C CA . GLN A 1 105 ? -11.160 -8.260 8.489 1.00 88.81 105 GLN A CA 1
ATOM 846 C C . GLN A 1 105 ? -11.321 -9.282 9.631 1.00 88.81 105 GLN A C 1
ATOM 848 O O . GLN A 1 105 ? -10.668 -10.321 9.613 1.00 88.81 105 GLN A O 1
ATOM 853 N N . GLY A 1 106 ? -12.163 -8.999 10.632 1.00 86.38 106 GLY A N 1
ATOM 854 C CA . GLY A 1 106 ? -12.380 -9.878 11.782 1.00 86.38 106 GLY A CA 1
ATOM 855 C C . GLY A 1 106 ? -11.277 -9.815 12.842 1.00 86.38 106 GLY A C 1
ATOM 856 O O . GLY A 1 106 ? -11.211 -10.706 13.685 1.00 86.38 106 GLY A O 1
ATOM 857 N N . CYS A 1 107 ? -10.418 -8.787 12.822 1.00 86.62 107 CYS A N 1
ATOM 858 C CA . CYS A 1 107 ? -9.356 -8.632 13.819 1.00 86.62 107 CYS A CA 1
ATOM 859 C C . CYS A 1 107 ? -9.934 -8.369 15.217 1.00 86.62 107 CYS A C 1
ATOM 861 O O . CYS A 1 107 ? -10.835 -7.542 15.395 1.00 86.62 107 CYS A O 1
ATOM 863 N N . GLY A 1 108 ? -9.360 -9.018 16.229 1.00 86.62 108 GLY A N 1
ATOM 864 C CA . GLY A 1 108 ? -9.693 -8.771 17.629 1.00 86.62 108 GLY A CA 1
ATOM 865 C C . GLY A 1 108 ? -9.205 -7.399 18.107 1.00 86.62 108 GLY A C 1
ATOM 866 O O . GLY A 1 108 ? -8.252 -6.830 17.574 1.00 86.62 108 GLY A O 1
ATOM 867 N N . SER A 1 109 ? -9.810 -6.868 19.173 1.00 87.56 109 SER A N 1
ATOM 868 C CA . SER A 1 109 ? -9.475 -5.538 19.718 1.00 87.56 109 SER A CA 1
ATOM 869 C C . SER A 1 109 ? -7.985 -5.361 20.048 1.00 87.56 109 SER A C 1
ATOM 871 O O . SER A 1 109 ? -7.417 -4.303 19.778 1.00 87.56 109 SER A O 1
ATOM 873 N N . LEU A 1 110 ? -7.331 -6.405 20.569 1.00 86.94 110 LEU A N 1
ATOM 874 C CA . LEU A 1 110 ? -5.898 -6.404 20.887 1.00 86.94 110 LEU A CA 1
ATOM 875 C C . LEU A 1 110 ? -5.004 -6.347 19.639 1.00 86.94 110 LEU A C 1
ATOM 877 O O . LEU A 1 110 ? -3.940 -5.731 19.670 1.00 86.94 110 LEU A O 1
ATOM 881 N N . GLU A 1 111 ? -5.406 -6.995 18.546 1.00 85.62 111 GLU A N 1
ATOM 882 C CA . GLU A 1 111 ? -4.664 -6.987 17.278 1.00 85.62 111 GLU A CA 1
ATOM 883 C C . GLU A 1 111 ? -4.784 -5.622 16.612 1.00 85.62 111 GLU A C 1
ATOM 885 O O . GLU A 1 111 ? -3.774 -5.027 16.228 1.00 85.62 111 GLU A O 1
ATOM 890 N N . VAL A 1 112 ? -6.010 -5.084 16.585 1.00 87.75 112 VAL A N 1
ATOM 891 C CA . VAL A 1 112 ? -6.291 -3.724 16.120 1.00 87.75 112 VAL A CA 1
ATOM 892 C C . VAL A 1 112 ? -5.418 -2.724 16.870 1.00 87.75 112 VAL A C 1
ATOM 894 O O . VAL A 1 112 ? -4.756 -1.901 16.244 1.00 87.75 112 VAL A O 1
ATOM 897 N N . GLU A 1 113 ? -5.348 -2.814 18.200 1.00 88.12 113 GLU A N 1
ATOM 898 C CA . GLU A 1 113 ? -4.547 -1.889 19.000 1.00 88.12 113 GLU A CA 1
ATOM 899 C C . GLU A 1 113 ? -3.049 -1.966 18.668 1.00 88.12 113 GLU A C 1
ATOM 901 O O . GLU A 1 113 ? -2.394 -0.931 18.533 1.00 88.12 113 GLU A O 1
ATOM 906 N N . LYS A 1 114 ? -2.495 -3.170 18.486 1.00 86.62 114 LYS A N 1
ATOM 907 C CA . LYS A 1 114 ? -1.080 -3.344 18.117 1.00 86.62 114 LYS A CA 1
ATOM 908 C C . LYS A 1 114 ? -0.770 -2.739 16.749 1.00 86.62 114 LYS A C 1
ATOM 910 O O . LYS A 1 114 ? 0.224 -2.027 16.617 1.00 86.62 114 LYS A O 1
ATOM 915 N N . VAL A 1 115 ? -1.620 -2.983 15.751 1.00 85.81 115 VAL A N 1
ATOM 916 C CA . VAL A 1 115 ? -1.449 -2.427 14.398 1.00 85.81 115 VAL A CA 1
ATOM 917 C C . VAL A 1 115 ? -1.609 -0.906 14.409 1.00 85.81 115 VAL A C 1
ATOM 919 O O . VAL A 1 115 ? -0.801 -0.194 13.817 1.00 85.81 115 VAL A O 1
ATOM 922 N N . VAL A 1 116 ? -2.590 -0.388 15.147 1.00 87.56 116 VAL A N 1
ATOM 923 C CA . VAL A 1 116 ? -2.809 1.055 15.302 1.00 87.56 116 VAL A CA 1
ATOM 924 C C . VAL A 1 116 ? -1.627 1.737 15.989 1.00 87.56 116 VAL A C 1
ATOM 926 O O . VAL A 1 116 ? -1.214 2.808 15.555 1.00 87.56 116 VAL A O 1
ATOM 929 N N . ARG A 1 117 ? -1.029 1.131 17.022 1.00 87.44 117 ARG A N 1
ATOM 930 C CA . ARG A 1 117 ? 0.182 1.684 17.659 1.00 87.44 117 ARG A CA 1
ATOM 931 C C . ARG A 1 117 ? 1.341 1.811 16.671 1.00 87.44 117 ARG A C 1
ATOM 933 O O . ARG A 1 117 ? 2.050 2.811 16.714 1.00 87.44 117 ARG A O 1
ATOM 940 N N . LEU A 1 118 ? 1.513 0.839 15.774 1.00 83.31 118 LEU A N 1
ATOM 941 C CA . LEU A 1 118 ? 2.507 0.930 14.702 1.00 83.31 118 LEU A CA 1
ATOM 942 C C . LEU A 1 118 ? 2.158 2.054 13.724 1.00 83.31 118 LEU A C 1
ATOM 944 O O . LEU A 1 118 ? 3.016 2.872 13.407 1.00 83.31 118 LEU A O 1
ATOM 948 N N . PHE A 1 119 ? 0.896 2.149 13.308 1.00 84.12 119 PHE A N 1
ATOM 949 C CA . PHE A 1 119 ? 0.431 3.210 12.416 1.00 84.12 119 PHE A CA 1
ATOM 950 C C . PHE A 1 119 ? 0.640 4.610 13.004 1.00 84.12 119 PHE A C 1
ATOM 952 O O . PHE A 1 119 ? 1.067 5.511 12.292 1.00 84.12 119 PHE A O 1
ATOM 959 N N . ARG A 1 120 ? 0.436 4.790 14.314 1.00 84.88 120 ARG A N 1
ATOM 960 C CA . ARG A 1 120 ? 0.685 6.063 15.011 1.00 84.88 120 ARG A CA 1
ATOM 961 C C . ARG A 1 120 ? 2.125 6.555 14.905 1.00 84.88 120 ARG A C 1
ATOM 963 O O . ARG A 1 120 ? 2.338 7.757 14.970 1.00 84.88 120 ARG A O 1
ATOM 970 N N . SER A 1 121 ? 3.103 5.670 14.695 1.00 82.94 121 SER A N 1
ATOM 971 C CA . SER A 1 121 ? 4.487 6.099 14.431 1.00 82.94 121 SER A CA 1
ATOM 972 C C . SER A 1 121 ? 4.654 6.835 13.092 1.00 82.94 121 SER A C 1
ATOM 974 O O . SER A 1 121 ? 5.652 7.523 12.895 1.00 82.94 121 SER A O 1
ATOM 976 N N . LEU A 1 122 ? 3.669 6.715 12.195 1.00 77.06 122 LEU A N 1
ATOM 977 C CA . LEU A 1 122 ? 3.623 7.324 10.861 1.00 77.06 122 LEU A CA 1
ATOM 978 C C . LEU A 1 122 ? 2.713 8.556 10.800 1.00 77.06 122 LEU A C 1
ATOM 980 O O . LEU A 1 122 ? 2.649 9.231 9.773 1.00 77.06 122 LEU A O 1
ATOM 984 N N . VAL A 1 123 ? 1.962 8.813 11.872 1.00 80.38 123 VAL A N 1
ATOM 985 C CA . VAL A 1 123 ? 0.951 9.865 11.915 1.00 80.38 123 VAL A CA 1
ATOM 986 C C . VAL A 1 123 ? 1.622 11.226 12.019 1.00 80.38 123 VAL A C 1
ATOM 988 O O . VAL A 1 123 ? 2.497 11.464 12.851 1.00 80.38 123 VAL A O 1
ATOM 991 N N . ARG A 1 124 ? 1.157 12.142 11.174 1.00 76.75 124 ARG A N 1
ATOM 992 C CA . ARG A 1 124 ? 1.438 13.568 11.252 1.00 76.75 124 ARG A CA 1
ATOM 993 C C . ARG A 1 124 ? 0.170 14.280 11.702 1.00 76.75 124 ARG A C 1
ATOM 995 O O . ARG A 1 124 ? -0.932 13.905 11.306 1.00 76.75 124 ARG A O 1
ATOM 1002 N N . THR A 1 125 ? 0.349 15.345 12.465 1.00 74.62 125 THR A N 1
ATOM 1003 C CA . THR A 1 125 ? -0.739 16.240 12.861 1.00 74.62 125 THR A CA 1
ATOM 1004 C C . THR A 1 125 ? -0.705 17.472 11.957 1.00 74.62 125 THR A C 1
ATOM 1006 O O . THR A 1 125 ? 0.357 18.076 11.776 1.00 74.62 125 THR A O 1
ATOM 1009 N N . ASP A 1 126 ? -1.830 17.848 11.340 1.00 73.12 126 ASP A N 1
ATOM 1010 C CA . ASP A 1 126 ? -1.899 19.126 10.612 1.00 73.12 126 ASP A CA 1
ATOM 1011 C C . ASP A 1 126 ? -2.109 20.321 11.553 1.00 73.12 126 ASP A C 1
ATOM 1013 O O . ASP A 1 126 ? -2.362 20.188 12.748 1.00 73.12 126 ASP A O 1
ATOM 1017 N N . GLY A 1 127 ? -2.057 21.530 10.989 1.00 64.81 127 GLY A N 1
ATOM 1018 C CA . GLY A 1 127 ? -2.348 22.769 11.714 1.00 64.81 127 GLY A CA 1
ATOM 1019 C C . GLY A 1 127 ? -3.788 22.893 12.237 1.00 64.81 127 GLY A C 1
ATOM 1020 O O . GLY A 1 127 ? -4.097 23.894 12.875 1.00 64.81 127 GLY A O 1
ATOM 1021 N N . LYS A 1 128 ? -4.670 21.918 11.971 1.00 69.94 128 LYS A N 1
ATOM 1022 C CA . LYS A 1 128 ? -6.033 21.836 12.518 1.00 69.94 128 LYS A CA 1
ATOM 1023 C C . LYS A 1 128 ? -6.165 20.756 13.599 1.00 69.94 128 LYS A C 1
ATOM 1025 O O . LYS A 1 128 ? -7.268 20.553 14.100 1.00 69.94 128 LYS A O 1
ATOM 1030 N N . GLY A 1 129 ? -5.069 20.091 13.972 1.00 72.38 129 GLY A N 1
ATOM 1031 C CA . GLY A 1 129 ? -5.056 19.061 15.009 1.00 72.38 129 GLY A CA 1
ATOM 1032 C C . GLY A 1 129 ? -5.591 17.703 14.550 1.00 72.38 129 GLY A C 1
ATOM 1033 O O . GLY A 1 129 ? -5.944 16.889 15.397 1.00 72.38 129 GLY A O 1
ATOM 1034 N N . LEU A 1 130 ? -5.696 17.458 13.239 1.00 75.31 130 LEU A N 1
ATOM 1035 C CA . LEU A 1 130 ? -6.115 16.159 12.715 1.00 75.31 130 LEU A CA 1
ATOM 1036 C C . LEU A 1 130 ? -4.902 15.263 12.476 1.00 75.31 130 LEU A C 1
ATOM 1038 O O . LEU A 1 130 ? -3.952 15.657 11.796 1.00 75.31 130 LEU A O 1
ATOM 1042 N N . ASP A 1 131 ? -4.992 14.043 12.992 1.00 82.75 131 ASP A N 1
ATOM 1043 C CA . ASP A 1 131 ? -3.986 12.996 12.868 1.00 82.75 131 ASP A CA 1
ATOM 1044 C C . ASP A 1 131 ? -4.225 12.151 11.610 1.00 82.75 131 ASP A C 1
ATOM 1046 O O . ASP A 1 131 ? -5.281 11.532 11.439 1.00 82.75 131 ASP A O 1
ATOM 1050 N N . PHE A 1 132 ? -3.234 12.109 10.719 1.00 84.69 132 PHE A N 1
ATOM 1051 C CA . PHE A 1 132 ? -3.278 11.308 9.496 1.00 84.69 132 PHE A CA 1
ATOM 1052 C C . PHE A 1 132 ? -1.896 10.794 9.096 1.00 84.69 132 PHE A C 1
ATOM 1054 O O . PHE A 1 132 ? -0.880 11.446 9.324 1.00 84.69 132 PHE A O 1
ATOM 1061 N N . ALA A 1 133 ? -1.863 9.654 8.412 1.00 85.88 133 ALA A N 1
ATOM 1062 C CA . ALA A 1 133 ? -0.712 9.253 7.611 1.00 85.88 133 ALA A CA 1
ATOM 1063 C C . ALA A 1 133 ? -0.932 9.717 6.170 1.00 85.88 133 ALA A C 1
ATOM 1065 O O . ALA A 1 133 ? -2.020 9.53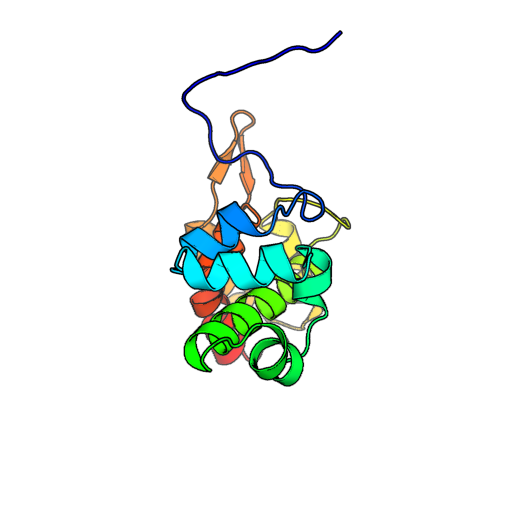7 5.611 1.00 85.88 133 ALA A O 1
ATOM 1066 N N . THR A 1 134 ? 0.075 10.326 5.543 1.00 84.44 134 THR A N 1
ATOM 1067 C CA . THR A 1 134 ? -0.013 10.583 4.100 1.00 84.44 134 THR A CA 1
ATOM 1068 C C . THR A 1 134 ? 0.129 9.276 3.328 1.00 84.44 134 THR A C 1
ATOM 1070 O O . THR A 1 134 ? 0.683 8.294 3.825 1.00 84.44 134 THR A O 1
ATOM 1073 N N . PHE A 1 135 ? -0.330 9.271 2.078 1.00 82.12 135 PHE A N 1
ATOM 1074 C CA . PHE A 1 135 ? -0.065 8.170 1.154 1.00 82.12 135 PHE A CA 1
ATOM 1075 C C . PHE A 1 135 ? 1.423 7.780 1.119 1.00 82.12 135 PHE A C 1
ATOM 1077 O O . PHE A 1 135 ? 1.759 6.599 1.113 1.00 82.12 135 PHE A O 1
ATOM 1084 N N . TRP A 1 136 ? 2.323 8.764 1.148 1.00 80.69 136 TRP A N 1
ATOM 1085 C CA . TRP A 1 136 ? 3.752 8.490 1.070 1.00 80.69 136 TRP A CA 1
ATOM 1086 C C . TRP A 1 136 ? 4.320 7.889 2.357 1.00 80.69 136 TRP A C 1
ATOM 1088 O O . TRP A 1 136 ? 5.075 6.921 2.289 1.00 80.69 136 TRP A O 1
ATOM 1098 N N . ASP A 1 137 ? 3.889 8.393 3.518 1.00 82.75 137 ASP A N 1
ATOM 1099 C CA . ASP A 1 137 ? 4.248 7.801 4.814 1.00 82.75 137 ASP A CA 1
ATOM 1100 C C . ASP A 1 137 ? 3.826 6.321 4.864 1.00 82.75 137 ASP A C 1
ATOM 1102 O O . ASP A 1 137 ? 4.576 5.465 5.327 1.00 82.75 137 ASP A O 1
ATOM 1106 N N . PHE A 1 138 ? 2.658 5.996 4.299 1.00 85.19 138 PHE A N 1
ATOM 1107 C CA . PHE A 1 138 ? 2.176 4.620 4.204 1.00 85.19 138 PHE A CA 1
ATOM 1108 C C . PHE A 1 138 ? 3.028 3.746 3.270 1.00 85.19 138 PHE A C 1
ATOM 1110 O O . PHE A 1 138 ? 3.391 2.629 3.636 1.00 85.19 138 PHE A O 1
ATOM 1117 N N . VAL A 1 139 ? 3.367 4.240 2.073 1.00 83.12 139 VAL A N 1
ATOM 1118 C CA . VAL A 1 139 ? 4.166 3.492 1.085 1.00 83.12 139 VAL A CA 1
ATOM 1119 C C . VAL A 1 139 ? 5.572 3.196 1.599 1.00 83.12 139 VAL A C 1
ATOM 1121 O O . VAL A 1 139 ? 6.032 2.061 1.487 1.00 83.12 139 VAL A O 1
ATOM 1124 N N . VAL A 1 140 ? 6.253 4.189 2.177 1.00 80.62 140 VAL A N 1
ATOM 1125 C CA . VAL A 1 140 ? 7.623 4.018 2.690 1.00 80.62 140 VAL A CA 1
ATOM 1126 C C . VAL A 1 140 ? 7.659 3.012 3.841 1.00 80.62 140 VAL A C 1
ATOM 1128 O O . VAL A 1 140 ? 8.615 2.251 3.977 1.00 80.62 140 VAL A O 1
ATOM 1131 N N . SER A 1 141 ? 6.596 2.952 4.641 1.00 82.75 141 SER A N 1
ATOM 1132 C CA . SER A 1 141 ? 6.478 2.015 5.760 1.00 82.75 141 SER A CA 1
ATOM 1133 C C . SER A 1 141 ? 5.757 0.712 5.411 1.00 82.75 141 SER A C 1
ATOM 1135 O O . SER A 1 141 ? 5.520 -0.112 6.299 1.00 82.75 141 SER A O 1
ATOM 1137 N N . TYR A 1 142 ? 5.439 0.483 4.133 1.00 85.12 142 TYR A N 1
ATOM 1138 C CA . TYR A 1 142 ? 4.641 -0.662 3.702 1.00 85.12 142 TYR A CA 1
ATOM 1139 C C . TYR A 1 142 ? 5.259 -2.004 4.095 1.00 85.12 142 TYR A C 1
ATOM 1141 O O . TYR A 1 142 ? 4.533 -2.885 4.543 1.00 85.12 142 TYR A O 1
ATOM 1149 N N . ASP A 1 143 ? 6.581 -2.170 3.999 1.00 82.81 143 ASP A N 1
ATOM 1150 C CA . ASP A 1 143 ? 7.235 -3.435 4.362 1.00 82.81 143 ASP A CA 1
ATOM 1151 C C . ASP A 1 143 ? 6.979 -3.812 5.832 1.00 82.81 143 ASP A C 1
ATOM 1153 O O . ASP A 1 143 ? 6.752 -4.981 6.155 1.00 82.81 143 ASP A O 1
ATOM 1157 N N . TRP A 1 144 ? 6.945 -2.820 6.727 1.00 83.19 144 TRP A N 1
ATOM 1158 C CA . TRP A 1 144 ? 6.646 -3.028 8.145 1.00 83.19 144 TRP A CA 1
ATOM 1159 C C . TRP A 1 144 ? 5.158 -3.292 8.381 1.00 83.19 144 TRP A C 1
ATOM 1161 O O . TRP A 1 144 ? 4.811 -4.187 9.153 1.00 83.19 144 TRP A O 1
ATOM 1171 N N . ILE A 1 145 ? 4.276 -2.568 7.683 1.00 83.62 145 ILE A N 1
ATOM 1172 C CA . ILE A 1 145 ? 2.819 -2.767 7.748 1.00 83.62 145 ILE A CA 1
ATOM 1173 C C . ILE A 1 145 ? 2.449 -4.167 7.240 1.00 83.62 145 ILE A C 1
ATOM 1175 O O . ILE A 1 145 ? 1.734 -4.907 7.915 1.00 83.62 145 ILE A O 1
ATOM 1179 N N . ALA A 1 146 ? 2.994 -4.576 6.096 1.00 85.12 146 ALA A N 1
ATOM 1180 C CA . ALA A 1 146 ? 2.785 -5.893 5.507 1.00 85.12 146 ALA A CA 1
ATOM 1181 C C . ALA A 1 146 ? 3.306 -7.014 6.418 1.00 85.12 146 ALA A C 1
ATOM 1183 O O . ALA A 1 146 ? 2.677 -8.068 6.531 1.00 85.12 146 ALA A O 1
ATOM 1184 N N . GLN A 1 147 ? 4.434 -6.793 7.100 1.00 85.19 147 GLN A N 1
ATOM 1185 C CA . GLN A 1 147 ? 4.939 -7.734 8.095 1.00 85.19 147 GLN A CA 1
ATOM 1186 C C . GLN A 1 147 ? 3.992 -7.845 9.297 1.00 85.19 147 GLN A C 1
ATOM 1188 O O . GLN A 1 147 ? 3.699 -8.959 9.727 1.00 85.19 147 GLN A O 1
ATOM 1193 N N . ALA A 1 148 ? 3.477 -6.724 9.811 1.00 83.56 148 ALA A N 1
ATOM 1194 C CA . ALA A 1 148 ? 2.501 -6.732 10.899 1.00 83.56 148 ALA A CA 1
ATOM 1195 C C . ALA A 1 148 ? 1.226 -7.491 10.499 1.00 83.56 148 ALA A C 1
ATOM 1197 O O . ALA A 1 148 ? 0.775 -8.363 11.236 1.00 83.56 148 ALA A O 1
ATOM 1198 N N . PHE A 1 149 ? 0.698 -7.237 9.301 1.00 84.88 149 PHE A N 1
ATOM 1199 C CA . PHE A 1 149 ? -0.496 -7.918 8.794 1.00 84.88 149 PHE A CA 1
ATOM 1200 C C . PHE A 1 149 ? -0.270 -9.426 8.669 1.00 84.88 149 PHE A C 1
ATOM 1202 O O . PHE A 1 149 ? -1.135 -10.207 9.049 1.00 84.88 149 PHE A O 1
ATOM 1209 N N . ARG A 1 150 ? 0.922 -9.850 8.231 1.00 85.75 150 ARG A N 1
ATOM 1210 C CA . ARG A 1 150 ? 1.283 -11.272 8.166 1.00 85.75 150 ARG A CA 1
ATOM 1211 C C . ARG A 1 150 ? 1.329 -11.929 9.547 1.00 85.75 150 ARG A C 1
ATOM 1213 O O . ARG A 1 150 ? 0.842 -13.042 9.694 1.00 85.75 150 ARG A O 1
ATOM 1220 N N . ILE A 1 151 ? 1.904 -11.258 10.548 1.00 85.12 151 ILE A N 1
ATOM 1221 C CA . ILE A 1 151 ? 1.999 -11.774 11.927 1.00 85.12 151 ILE A CA 1
ATOM 1222 C C . ILE A 1 151 ? 0.604 -11.976 12.533 1.00 85.12 151 ILE A C 1
ATOM 1224 O O . ILE A 1 151 ? 0.374 -12.970 13.216 1.00 85.12 151 ILE A O 1
ATOM 1228 N N . TYR A 1 152 ? -0.322 -11.055 12.262 1.00 79.00 152 TYR A N 1
ATOM 1229 C CA . TYR A 1 152 ? -1.692 -11.096 12.784 1.00 79.00 152 TYR A CA 1
ATOM 1230 C C . TYR A 1 152 ? -2.698 -11.755 11.823 1.00 79.00 152 TYR A C 1
ATOM 1232 O O . TYR A 1 152 ? -3.896 -11.656 12.044 1.00 79.00 152 TYR A O 1
ATOM 1240 N N . SER A 1 153 ? -2.234 -12.431 10.763 1.00 79.81 153 SER A N 1
ATOM 1241 C CA . SER A 1 153 ? -3.086 -13.121 9.773 1.00 79.81 153 SER A CA 1
ATOM 1242 C C . SER A 1 153 ? -4.189 -12.247 9.151 1.00 79.81 153 SER A C 1
ATOM 1244 O O . SER A 1 153 ? -5.287 -12.715 8.859 1.00 79.81 153 SER A O 1
ATOM 1246 N N . ILE A 1 154 ? -3.886 -10.970 8.922 1.00 76.94 154 ILE A N 1
ATOM 1247 C CA . ILE A 1 154 ? -4.801 -9.985 8.337 1.00 76.94 154 ILE A CA 1
ATOM 1248 C C . ILE A 1 154 ? -4.712 -10.073 6.814 1.00 76.94 154 ILE A C 1
ATOM 1250 O O . ILE A 1 154 ? -3.617 -10.005 6.248 1.00 76.94 154 ILE A O 1
ATOM 1254 N N . ALA A 1 155 ? -5.857 -10.194 6.140 1.00 70.38 155 ALA A N 1
ATOM 1255 C CA . ALA A 1 155 ? -5.922 -10.256 4.683 1.00 70.38 155 ALA A CA 1
ATOM 1256 C C . ALA A 1 155 ? -5.629 -8.879 4.045 1.00 70.38 155 ALA A C 1
ATOM 1258 O O . ALA A 1 155 ? -6.533 -8.065 3.831 1.00 70.38 155 ALA A O 1
ATOM 1259 N N . ALA A 1 156 ? -4.342 -8.635 3.765 1.00 62.25 156 ALA A N 1
ATOM 1260 C CA . ALA A 1 156 ? -3.822 -7.468 3.040 1.00 62.25 156 ALA A CA 1
ATOM 1261 C C . ALA A 1 156 ? -4.25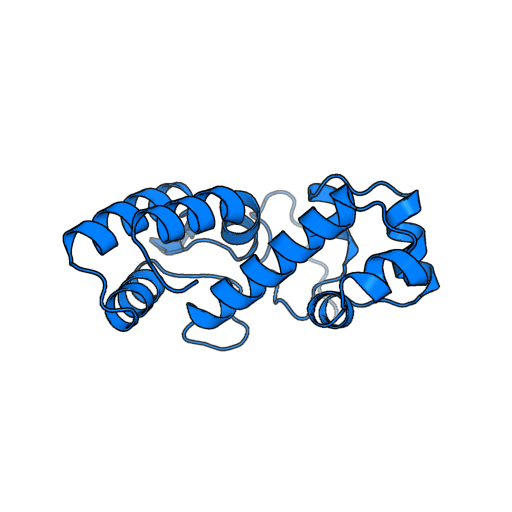4 -7.436 1.568 1.00 62.25 156 ALA A C 1
ATOM 1263 O O . ALA A 1 156 ? -4.489 -8.516 0.983 1.00 62.25 156 ALA A O 1
#

Secondary structure (DSSP, 8-state):
-------S--------GGG--SHHHHHHTT--HHHHHHHHHTT--HHHHHH--HHHHHHTS---HHHHHHHHHHHHHHHHHHHH-SSTT-SEEEHHHHHHHHHHTT--HHHHHHHHHHHHTT-EE-TTS-EEEEHHHHHHTHHHHHHHHHHTT---